Protein AF-A0A4Y1WZ14-F1 (afdb_monomer_lite)

Sequence (120 aa):
MCYSNHHHRFRDKAIQQFDALFYEKGNLRRCHYRIWYDLAHRIWGISYKSYLSALRKDVSDVPDMPPQASEALKALIGSLLHNAPEWKRKRYVHRRRLPEALAGQERPRNRTAALEPFRR

pLDDT: mean 71.18, std 18.13, range [35.0, 90.69]

Radius of gyration: 19.37 Å; chains: 1; bounding box: 42×67×47 Å

Organism: NCBI:txid2585118

Secondary structure (DSSP, 8-state):
----HHHHHHHHHHHHHHHHHH--TT-TTS-HHHHIIIIIHHHH---HHHHHHHHHS--TTSPPPPHHHHHHHHHHHHHHHHTS-HHHHTTS------TTSSS-----------------

Structure (mmCIF, N/CA/C/O backbone):
data_AF-A0A4Y1WZ14-F1
#
_entry.id   AF-A0A4Y1WZ14-F1
#
loop_
_atom_site.group_PDB
_atom_site.id
_atom_site.type_symbol
_atom_site.label_atom_id
_atom_site.label_alt_id
_atom_site.label_comp_id
_atom_site.label_asym_id
_atom_site.label_entity_id
_atom_site.label_seq_id
_atom_site.pdbx_PDB_ins_code
_atom_site.Cartn_x
_atom_site.Cartn_y
_atom_site.Cartn_z
_atom_site.occupancy
_atom_site.B_iso_or_equiv
_atom_site.auth_seq_id
_atom_site.auth_comp_id
_atom_site.auth_asym_id
_atom_site.auth_atom_id
_atom_site.pdbx_PDB_model_num
ATOM 1 N N . MET A 1 1 ? -0.057 3.989 -30.780 1.00 35.06 1 MET A N 1
ATOM 2 C CA . MET A 1 1 ? 1.185 4.368 -30.072 1.00 35.06 1 MET A CA 1
ATOM 3 C C . MET A 1 1 ? 1.313 3.528 -28.805 1.00 35.06 1 MET A C 1
ATOM 5 O O . MET A 1 1 ? 0.567 3.750 -27.860 1.00 35.06 1 MET A O 1
ATOM 9 N N . CYS A 1 2 ? 2.184 2.515 -28.804 1.00 39.00 2 CYS A N 1
ATOM 10 C CA . CYS A 1 2 ? 2.406 1.623 -27.661 1.00 39.00 2 CYS A CA 1
ATOM 11 C C . CYS A 1 2 ? 3.458 2.225 -26.725 1.00 39.00 2 CYS A C 1
ATOM 13 O O . CYS A 1 2 ? 4.644 1.940 -26.855 1.00 39.00 2 CYS A O 1
ATOM 15 N N . TYR A 1 3 ? 3.028 3.070 -25.790 1.00 45.28 3 TYR A N 1
ATOM 16 C CA . TYR A 1 3 ? 3.903 3.540 -24.719 1.00 45.28 3 TYR A CA 1
ATOM 17 C C . TYR A 1 3 ? 4.181 2.387 -23.743 1.00 45.28 3 TYR A C 1
ATOM 19 O O . TYR A 1 3 ? 3.323 1.982 -22.965 1.00 45.28 3 TYR A O 1
ATOM 27 N N . SER A 1 4 ? 5.382 1.824 -23.858 1.00 49.00 4 SER A N 1
ATOM 28 C CA . SER A 1 4 ? 6.180 1.153 -22.825 1.00 49.00 4 SER A CA 1
ATOM 29 C C . SER A 1 4 ? 5.409 0.521 -21.653 1.00 49.00 4 SER A C 1
ATOM 31 O O . SER A 1 4 ? 5.475 0.979 -20.512 1.00 49.00 4 SER A O 1
ATOM 33 N N . ASN A 1 5 ? 4.753 -0.614 -21.921 1.00 56.41 5 ASN A N 1
ATOM 34 C CA . ASN A 1 5 ? 4.074 -1.466 -20.927 1.00 56.41 5 ASN A CA 1
ATOM 35 C C . ASN A 1 5 ? 4.999 -1.946 -19.783 1.00 56.41 5 ASN A C 1
ATOM 37 O O . ASN A 1 5 ? 4.538 -2.337 -18.713 1.00 56.41 5 ASN A O 1
ATOM 41 N N . HIS A 1 6 ? 6.315 -1.911 -20.001 1.00 58.66 6 HIS A N 1
ATOM 42 C CA . HIS A 1 6 ? 7.311 -2.454 -19.083 1.00 58.66 6 HIS A CA 1
ATOM 43 C C . HIS A 1 6 ? 7.395 -1.664 -17.762 1.00 58.66 6 HIS A C 1
ATOM 45 O O . HIS A 1 6 ? 7.353 -2.249 -16.682 1.00 58.66 6 HIS A O 1
ATOM 51 N N . HIS A 1 7 ? 7.393 -0.326 -17.817 1.00 65.38 7 HIS A N 1
ATOM 52 C CA . HIS A 1 7 ? 7.424 0.514 -16.608 1.00 65.38 7 HIS A CA 1
ATOM 53 C C . HIS A 1 7 ? 6.123 0.440 -15.801 1.00 65.38 7 HIS A C 1
ATOM 55 O O . HIS A 1 7 ? 6.140 0.542 -14.573 1.00 65.38 7 HIS A O 1
ATOM 61 N N . HIS A 1 8 ? 4.993 0.215 -16.477 1.00 76.88 8 HIS A N 1
ATOM 62 C CA . HIS A 1 8 ? 3.708 0.012 -15.813 1.00 76.88 8 HIS A CA 1
ATOM 63 C C . HIS A 1 8 ? 3.697 -1.276 -14.982 1.00 76.88 8 HIS A C 1
ATOM 65 O O . HIS A 1 8 ? 3.209 -1.256 -13.856 1.00 76.88 8 HIS A O 1
ATOM 71 N N . ARG A 1 9 ? 4.319 -2.352 -15.477 1.00 82.00 9 ARG A N 1
ATOM 72 C CA . ARG A 1 9 ? 4.430 -3.630 -14.758 1.00 82.00 9 ARG A CA 1
ATOM 73 C C . ARG A 1 9 ? 5.301 -3.547 -13.504 1.00 82.00 9 ARG A C 1
ATOM 75 O O . ARG A 1 9 ? 4.893 -4.035 -12.455 1.00 82.00 9 ARG A O 1
ATOM 82 N N . PHE A 1 10 ? 6.445 -2.861 -13.568 1.00 84.06 10 PHE A N 1
ATOM 83 C CA . PHE A 1 10 ? 7.268 -2.602 -12.375 1.00 84.06 10 PHE A CA 1
ATOM 84 C C . PHE A 1 10 ? 6.523 -1.787 -11.320 1.00 84.06 10 PHE A C 1
ATOM 86 O O . PHE A 1 10 ? 6.621 -2.062 -10.125 1.00 84.06 10 PHE A O 1
ATOM 93 N N . ARG A 1 11 ? 5.733 -0.802 -11.757 1.00 85.94 11 ARG A N 1
ATOM 94 C CA . ARG A 1 11 ? 4.888 -0.017 -10.859 1.00 85.94 11 ARG A CA 1
ATOM 95 C C . ARG A 1 11 ? 3.794 -0.869 -10.216 1.00 85.94 11 ARG A C 1
ATOM 97 O O . ARG A 1 11 ? 3.567 -0.741 -9.017 1.00 85.94 11 ARG A O 1
ATOM 104 N N . ASP A 1 12 ? 3.145 -1.740 -10.984 1.00 87.94 12 ASP A N 1
ATOM 105 C CA . ASP A 1 12 ? 2.132 -2.662 -10.463 1.00 87.94 12 ASP A CA 1
ATOM 106 C C . ASP A 1 12 ? 2.744 -3.623 -9.419 1.00 87.94 12 ASP A C 1
ATOM 108 O O . ASP A 1 12 ? 2.195 -3.774 -8.327 1.00 87.94 12 ASP A O 1
ATOM 112 N N . LYS A 1 13 ? 3.936 -4.180 -9.690 1.00 88.88 13 LYS A N 1
ATOM 113 C CA . LYS A 1 13 ? 4.706 -5.007 -8.741 1.00 88.88 13 LYS A CA 1
ATOM 114 C C . LYS A 1 13 ? 5.066 -4.250 -7.463 1.00 88.88 13 LYS A C 1
ATOM 116 O O . LYS A 1 13 ? 4.867 -4.763 -6.363 1.00 88.88 13 LYS A O 1
ATOM 121 N N . ALA A 1 14 ? 5.536 -3.010 -7.596 1.00 88.31 14 ALA A N 1
ATOM 122 C CA . ALA A 1 14 ? 5.856 -2.144 -6.465 1.00 88.31 14 ALA A CA 1
ATOM 123 C C . ALA A 1 14 ? 4.637 -1.895 -5.563 1.00 88.31 14 ALA A C 1
ATOM 125 O O . ALA A 1 14 ? 4.749 -1.948 -4.339 1.00 88.31 14 ALA A O 1
ATOM 126 N N . ILE A 1 15 ? 3.466 -1.666 -6.165 1.00 88.50 15 ILE A N 1
ATOM 127 C CA . ILE A 1 15 ? 2.203 -1.475 -5.445 1.00 88.50 15 ILE A CA 1
ATOM 128 C C . ILE A 1 15 ? 1.792 -2.753 -4.700 1.00 88.50 15 ILE A C 1
ATOM 130 O O . ILE A 1 15 ? 1.360 -2.661 -3.552 1.00 88.50 15 ILE A O 1
ATOM 134 N N . GLN A 1 16 ? 1.950 -3.930 -5.315 1.00 87.75 16 GLN A N 1
ATOM 135 C CA . GLN A 1 16 ? 1.646 -5.215 -4.674 1.00 87.75 16 GLN A CA 1
ATOM 136 C C . GLN A 1 16 ? 2.543 -5.488 -3.469 1.00 87.75 16 GLN A C 1
ATOM 138 O O . GLN A 1 16 ? 2.048 -5.830 -2.396 1.00 87.75 16 GLN A O 1
ATOM 143 N N . GLN A 1 17 ? 3.853 -5.295 -3.621 1.00 86.38 17 GLN A N 1
ATOM 144 C CA . GLN A 1 17 ? 4.788 -5.473 -2.514 1.00 86.38 17 GLN A CA 1
ATOM 145 C C . GLN A 1 17 ? 4.522 -4.478 -1.387 1.00 86.38 17 GLN A C 1
ATOM 147 O O . GLN A 1 17 ? 4.528 -4.857 -0.221 1.00 86.38 17 GLN A O 1
ATOM 152 N N . PHE A 1 18 ? 4.228 -3.222 -1.724 1.00 86.62 18 PHE A N 1
ATOM 153 C CA . PHE A 1 18 ? 3.852 -2.212 -0.744 1.00 86.62 18 PHE A CA 1
ATOM 154 C C . PHE A 1 18 ? 2.574 -2.577 0.018 1.00 86.62 18 PHE A C 1
ATOM 156 O O . PHE A 1 18 ? 2.542 -2.460 1.241 1.00 86.62 18 PHE A O 1
ATOM 163 N N . ASP A 1 19 ? 1.527 -3.021 -0.681 1.00 85.50 19 ASP A N 1
ATOM 164 C CA . ASP A 1 19 ? 0.284 -3.444 -0.036 1.00 85.50 19 ASP A CA 1
ATOM 165 C C . ASP A 1 19 ? 0.539 -4.631 0.899 1.00 85.50 19 ASP A C 1
ATOM 167 O O . ASP A 1 19 ? 0.109 -4.598 2.049 1.00 85.50 19 ASP A O 1
ATOM 171 N N . ALA A 1 20 ? 1.359 -5.601 0.483 1.00 82.00 20 ALA A N 1
ATOM 172 C CA . ALA A 1 20 ? 1.740 -6.749 1.303 1.00 82.00 20 ALA A CA 1
ATOM 173 C C . ALA A 1 20 ? 2.496 -6.381 2.599 1.00 82.00 20 ALA A C 1
ATOM 175 O O . ALA A 1 20 ? 2.452 -7.146 3.563 1.00 82.00 20 ALA A O 1
ATOM 176 N N . LEU A 1 21 ? 3.154 -5.215 2.672 1.00 79.31 21 LEU A N 1
ATOM 177 C CA . LEU A 1 21 ? 3.808 -4.748 3.906 1.00 79.31 21 LEU A CA 1
ATOM 178 C C . LEU A 1 21 ? 2.807 -4.366 5.006 1.00 79.31 21 LEU A C 1
ATOM 180 O O . LEU A 1 21 ? 3.155 -4.402 6.190 1.00 79.31 21 LEU A O 1
ATOM 184 N N . PHE A 1 22 ? 1.594 -3.957 4.627 1.00 75.94 22 PHE A N 1
ATOM 185 C CA . PHE A 1 22 ? 0.609 -3.372 5.542 1.00 75.94 22 PHE A CA 1
ATOM 186 C C . PHE A 1 22 ? -0.704 -4.137 5.611 1.00 75.94 22 PHE A C 1
ATOM 188 O O . PHE A 1 22 ? -1.392 -4.065 6.632 1.00 75.94 22 PHE A O 1
ATOM 195 N N . TYR A 1 23 ? -1.072 -4.828 4.538 1.00 76.06 23 TYR A N 1
ATOM 196 C CA . TYR A 1 23 ? -2.291 -5.603 4.462 1.00 76.06 23 TYR A CA 1
ATOM 197 C C . TYR A 1 23 ? -2.208 -6.813 5.392 1.00 76.06 23 TYR A C 1
ATOM 199 O O . TYR A 1 23 ? -1.252 -7.587 5.377 1.00 76.06 23 TYR A O 1
ATOM 207 N N . GLU A 1 24 ? -3.240 -6.987 6.212 1.00 69.94 24 GLU A N 1
ATOM 208 C CA . GLU A 1 24 ? -3.346 -8.098 7.149 1.00 69.94 24 GLU A CA 1
ATOM 209 C C . GLU A 1 24 ? -4.693 -8.786 6.945 1.00 69.94 24 GLU A C 1
ATOM 211 O O . GLU A 1 24 ? -5.757 -8.236 7.246 1.00 69.94 24 GLU A O 1
ATOM 216 N N . LYS A 1 25 ? -4.646 -10.010 6.411 1.00 63.66 25 LYS A N 1
ATOM 217 C CA . LYS A 1 25 ? -5.839 -10.810 6.130 1.00 63.66 25 LYS A CA 1
ATOM 218 C C . LYS A 1 25 ? -6.606 -11.065 7.432 1.00 63.66 25 LYS A C 1
ATOM 220 O O . LYS A 1 25 ? -6.070 -11.661 8.360 1.00 63.66 25 LYS A O 1
ATOM 225 N N . GLY A 1 26 ? -7.862 -10.621 7.483 1.00 60.16 26 GLY A N 1
ATOM 226 C CA . GLY A 1 26 ? -8.728 -10.743 8.663 1.00 60.16 26 GLY A CA 1
ATOM 227 C C . GLY A 1 26 ? -8.713 -9.531 9.601 1.00 60.16 26 GLY A C 1
ATOM 228 O O . GLY A 1 26 ? -9.538 -9.463 10.508 1.00 60.16 26 GLY A O 1
ATOM 229 N N . ASN A 1 27 ? -7.854 -8.531 9.367 1.00 63.62 27 ASN A N 1
ATOM 230 C CA . ASN A 1 27 ? -7.857 -7.296 10.144 1.00 63.62 27 ASN A CA 1
ATOM 231 C C . ASN A 1 27 ? -8.630 -6.187 9.415 1.00 63.62 27 ASN A C 1
ATOM 233 O O . ASN A 1 27 ? -8.106 -5.502 8.536 1.00 63.62 27 ASN A O 1
ATOM 237 N N . LEU A 1 28 ? -9.871 -5.937 9.845 1.00 58.75 28 LEU A N 1
ATOM 238 C CA . LEU A 1 28 ? -10.714 -4.851 9.321 1.00 58.75 28 LEU A CA 1
ATOM 239 C C . LEU A 1 28 ? -10.071 -3.461 9.469 1.00 58.75 28 LEU A C 1
ATOM 241 O O . LEU A 1 28 ? -10.443 -2.519 8.769 1.00 58.75 28 LEU A O 1
ATOM 245 N N . ARG A 1 29 ? -9.086 -3.303 10.367 1.00 58.03 29 ARG A N 1
ATOM 246 C CA . ARG A 1 29 ? -8.354 -2.044 10.534 1.00 58.03 29 ARG A CA 1
ATOM 247 C C . ARG A 1 29 ? -7.252 -1.843 9.479 1.00 58.03 29 ARG A C 1
ATOM 249 O O . ARG A 1 29 ? -6.723 -0.731 9.405 1.00 58.03 29 ARG A O 1
ATOM 256 N N . ARG A 1 30 ? -6.917 -2.851 8.671 1.00 65.44 30 ARG A N 1
ATOM 257 C CA . ARG A 1 30 ? -5.847 -2.824 7.658 1.00 65.44 30 ARG A CA 1
ATOM 258 C C . ARG A 1 30 ? -6.358 -3.344 6.309 1.00 65.44 30 ARG A C 1
ATOM 260 O O . ARG A 1 30 ? -5.917 -4.371 5.809 1.00 65.44 30 ARG A O 1
ATOM 267 N N . CYS A 1 31 ? -7.320 -2.622 5.734 1.00 75.31 31 CYS A N 1
ATOM 268 C CA . CYS A 1 31 ? -7.886 -2.909 4.416 1.00 75.31 31 CYS A CA 1
ATOM 269 C C . CYS A 1 31 ? -7.222 -2.079 3.301 1.00 75.31 31 CYS A C 1
ATOM 271 O O . CYS A 1 31 ? -6.748 -0.965 3.548 1.00 75.31 31 CYS A O 1
ATOM 273 N N . HIS A 1 32 ? -7.267 -2.588 2.064 1.00 83.88 32 HIS A N 1
ATOM 274 C CA . HIS A 1 32 ? -6.706 -1.939 0.868 1.00 83.88 32 HIS A CA 1
ATOM 275 C C . HIS A 1 32 ? -7.149 -0.482 0.701 1.00 83.88 32 HIS A C 1
ATOM 277 O O . HIS A 1 32 ? -6.343 0.377 0.358 1.00 83.88 32 HIS A O 1
ATOM 283 N N . TYR A 1 33 ? -8.418 -0.173 0.994 1.00 85.25 33 TYR A N 1
ATOM 284 C CA . TYR A 1 33 ? -8.933 1.194 0.898 1.00 85.25 33 TYR A CA 1
ATOM 285 C C . TYR A 1 33 ? -8.178 2.166 1.804 1.00 85.25 33 TYR A C 1
ATOM 287 O O . TYR A 1 33 ? -7.837 3.268 1.386 1.00 85.25 33 TYR A O 1
ATOM 295 N N . ARG A 1 34 ? -7.887 1.768 3.045 1.00 83.94 34 ARG A N 1
ATOM 296 C CA . ARG A 1 34 ? -7.227 2.659 4.000 1.00 83.94 34 ARG A CA 1
ATOM 297 C C . ARG A 1 34 ? -5.745 2.827 3.690 1.00 83.94 34 ARG A C 1
ATOM 299 O O . ARG A 1 34 ? -5.245 3.943 3.756 1.00 83.94 34 ARG A O 1
ATOM 306 N N . ILE A 1 35 ? -5.081 1.745 3.289 1.00 86.12 35 ILE A N 1
ATOM 307 C CA . ILE A 1 35 ? -3.699 1.783 2.793 1.00 86.12 35 ILE A CA 1
ATOM 308 C C . ILE A 1 35 ? -3.607 2.728 1.583 1.00 86.12 35 ILE A C 1
ATOM 310 O O . ILE A 1 35 ? -2.713 3.574 1.506 1.00 86.12 35 ILE A O 1
ATOM 314 N N . TRP A 1 36 ? -4.582 2.652 0.674 1.00 90.00 36 TRP A N 1
ATOM 315 C CA . TRP A 1 36 ? -4.679 3.562 -0.459 1.00 90.00 36 TRP A CA 1
ATOM 316 C C . TRP A 1 36 ? -4.900 5.019 -0.037 1.00 90.00 36 TRP A C 1
ATOM 318 O O . TRP A 1 36 ? -4.132 5.886 -0.454 1.00 90.00 36 TRP A O 1
ATOM 328 N N . TYR A 1 37 ? -5.902 5.276 0.809 1.00 87.69 37 TYR A N 1
ATOM 329 C CA . TYR A 1 37 ? -6.303 6.617 1.245 1.00 87.69 37 TYR A CA 1
ATOM 330 C C . TYR A 1 37 ? -5.254 7.315 2.120 1.00 87.69 37 TYR A C 1
ATOM 332 O O . TYR A 1 37 ? -5.159 8.536 2.124 1.00 87.69 37 TYR A O 1
ATOM 340 N N . ASP A 1 38 ? -4.453 6.570 2.874 1.00 84.00 38 ASP A N 1
ATOM 341 C CA . ASP A 1 38 ? -3.447 7.182 3.739 1.00 84.00 38 ASP A CA 1
ATOM 342 C C . ASP A 1 38 ? -2.097 7.362 3.044 1.00 84.00 38 ASP A C 1
ATOM 344 O O . ASP A 1 38 ? -1.380 8.317 3.350 1.00 84.00 38 ASP A O 1
ATOM 348 N N . LEU A 1 39 ? -1.737 6.444 2.142 1.00 86.44 39 LEU A N 1
ATOM 349 C CA . LEU A 1 39 ? -0.374 6.325 1.631 1.00 86.44 39 LEU A CA 1
ATOM 350 C C . LEU A 1 39 ? -0.329 6.209 0.105 1.00 86.44 39 LEU A C 1
ATOM 352 O O . LEU A 1 39 ? 0.315 7.029 -0.550 1.00 86.44 39 LEU A O 1
ATOM 356 N N . ALA A 1 40 ? -1.013 5.221 -0.484 1.00 87.00 40 ALA A N 1
ATOM 357 C CA . ALA A 1 40 ? -0.782 4.884 -1.891 1.00 87.00 40 ALA A CA 1
ATOM 358 C C . ALA A 1 40 ? -1.207 6.003 -2.859 1.00 87.00 40 ALA A C 1
ATOM 360 O O . ALA A 1 40 ? -0.534 6.230 -3.866 1.00 87.00 40 ALA A O 1
ATOM 361 N N . HIS A 1 41 ? -2.277 6.746 -2.552 1.00 88.69 41 HIS A N 1
ATOM 362 C CA . HIS A 1 41 ? -2.683 7.884 -3.379 1.00 88.69 41 HIS A CA 1
ATOM 363 C C . HIS A 1 41 ? -1.669 9.040 -3.322 1.00 88.69 41 HIS A C 1
ATOM 365 O O . HIS A 1 41 ? -1.553 9.780 -4.292 1.00 88.69 41 HIS A O 1
ATOM 371 N N . ARG A 1 42 ? -0.932 9.206 -2.211 1.00 86.00 42 ARG A N 1
ATOM 372 C CA . ARG A 1 42 ? 0.080 10.268 -2.052 1.00 86.00 42 ARG A CA 1
ATOM 373 C C . ARG A 1 42 ? 1.387 9.909 -2.739 1.00 86.00 42 ARG A C 1
ATOM 375 O O . ARG A 1 42 ? 2.018 10.775 -3.324 1.00 86.00 42 ARG A O 1
ATOM 382 N N . ILE A 1 43 ? 1.772 8.637 -2.668 1.00 86.56 43 ILE A N 1
ATOM 383 C CA . ILE A 1 43 ? 3.026 8.139 -3.245 1.00 86.56 43 ILE A CA 1
ATOM 384 C C . ILE A 1 43 ? 2.893 7.985 -4.762 1.00 86.56 43 ILE A C 1
ATOM 386 O O . ILE A 1 43 ? 3.748 8.446 -5.511 1.00 86.56 43 ILE A O 1
ATOM 390 N N . TRP A 1 44 ? 1.815 7.347 -5.229 1.00 86.50 44 TRP A N 1
ATOM 391 C CA . TRP A 1 44 ? 1.648 7.027 -6.648 1.00 86.50 44 TRP A CA 1
ATOM 392 C C . TRP A 1 44 ? 0.629 7.903 -7.373 1.00 86.50 44 TRP A C 1
ATOM 394 O O . TRP A 1 44 ? 0.526 7.765 -8.586 1.00 86.50 44 TRP A O 1
ATOM 404 N N . GLY A 1 45 ? -0.144 8.764 -6.707 1.00 88.62 45 GLY A N 1
ATOM 405 C CA . GLY A 1 45 ? -1.112 9.631 -7.399 1.00 88.62 45 GLY A CA 1
ATOM 406 C C . GLY A 1 45 ? -2.197 8.865 -8.171 1.00 88.62 45 GLY A C 1
ATOM 407 O O . GLY A 1 45 ? -2.685 9.346 -9.188 1.00 88.62 45 GLY A O 1
ATOM 408 N N . ILE A 1 46 ? -2.533 7.642 -7.746 1.00 88.38 46 ILE A N 1
ATOM 409 C CA . ILE A 1 46 ? -3.478 6.761 -8.451 1.00 88.38 46 ILE A CA 1
ATOM 410 C C . ILE A 1 46 ? -4.849 6.726 -7.784 1.00 88.38 46 ILE A C 1
ATOM 412 O O . ILE A 1 46 ? -4.974 6.786 -6.559 1.00 88.38 46 ILE A O 1
ATOM 416 N N . SER A 1 47 ? -5.885 6.547 -8.604 1.00 90.69 47 SER A N 1
ATOM 417 C CA . SER A 1 47 ? -7.244 6.298 -8.123 1.00 90.69 47 SER A CA 1
ATOM 418 C C . SER A 1 47 ? -7.347 4.953 -7.394 1.00 90.69 47 SER A C 1
ATOM 420 O O . SER A 1 47 ? -6.572 4.029 -7.655 1.00 90.69 47 SER A O 1
ATOM 422 N N . TYR A 1 48 ? -8.358 4.804 -6.536 1.00 88.62 48 TYR A N 1
ATOM 423 C CA . TYR A 1 48 ? -8.611 3.536 -5.849 1.00 88.62 48 TYR A CA 1
ATOM 424 C C . TYR A 1 48 ? -8.899 2.386 -6.828 1.00 88.62 48 TYR A C 1
ATOM 426 O O . TYR A 1 48 ? -8.433 1.264 -6.640 1.00 88.62 48 TYR A O 1
ATOM 434 N N . LYS A 1 49 ? -9.604 2.668 -7.932 1.00 88.62 49 LYS A N 1
ATOM 435 C CA . LYS A 1 49 ? -9.878 1.682 -8.989 1.00 88.62 49 LYS A CA 1
ATOM 436 C C . LYS A 1 49 ? -8.583 1.185 -9.634 1.00 88.62 49 LYS A C 1
ATOM 438 O O . LYS A 1 49 ? -8.405 -0.018 -9.814 1.00 88.62 49 LYS A O 1
ATOM 443 N N . SER A 1 50 ? -7.670 2.103 -9.949 1.00 88.56 50 SER A N 1
ATOM 444 C CA . SER A 1 50 ?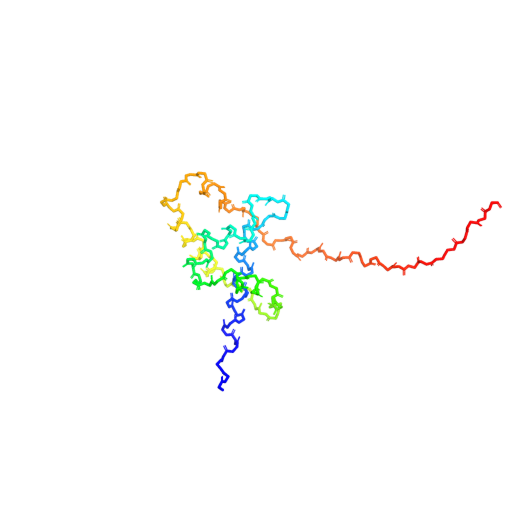 -6.354 1.774 -10.507 1.00 88.56 50 SER A CA 1
ATOM 445 C C . SER A 1 50 ? -5.501 0.987 -9.511 1.00 88.56 50 SER A C 1
ATOM 447 O O . SER A 1 50 ? -4.834 0.039 -9.908 1.00 88.56 50 SER A O 1
ATOM 449 N N . TYR A 1 51 ? -5.576 1.329 -8.224 1.00 88.69 51 TYR A N 1
ATOM 450 C CA . TYR A 1 51 ? -4.894 0.608 -7.151 1.00 88.69 51 TYR A CA 1
ATOM 451 C C . T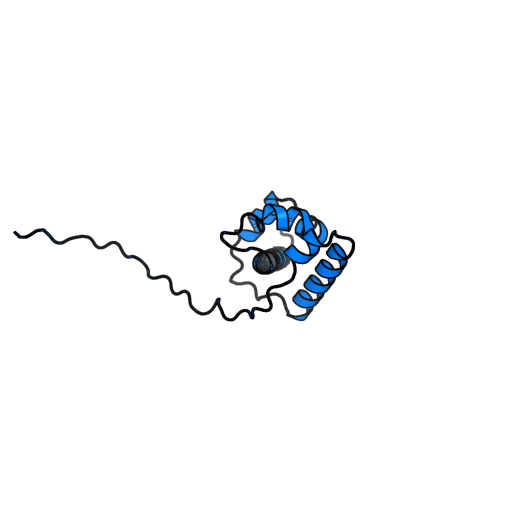YR A 1 51 ? -5.352 -0.852 -7.060 1.00 88.69 51 TYR A C 1
ATOM 453 O O . TYR A 1 51 ? -4.533 -1.761 -7.159 1.00 88.69 51 TYR A O 1
ATOM 461 N N . LEU A 1 52 ? -6.663 -1.099 -6.984 1.00 89.75 52 LEU A N 1
ATOM 462 C CA . LEU A 1 52 ? -7.202 -2.464 -6.981 1.00 89.75 52 LEU A CA 1
ATOM 463 C C . LEU A 1 52 ? -6.880 -3.226 -8.269 1.00 89.75 52 LEU A C 1
ATOM 465 O O . LEU A 1 52 ? -6.641 -4.432 -8.230 1.00 89.75 52 LEU A O 1
ATOM 469 N N . SER A 1 53 ? -6.868 -2.537 -9.413 1.00 88.81 53 SER A N 1
ATOM 470 C CA . SER A 1 53 ? -6.452 -3.148 -10.673 1.00 88.81 53 SER A CA 1
ATOM 471 C C . SER A 1 53 ? -4.990 -3.592 -10.629 1.00 88.81 53 SER A C 1
ATOM 473 O O . SER A 1 53 ? -4.698 -4.670 -11.133 1.00 88.81 53 SER A O 1
ATOM 475 N N . ALA A 1 54 ? -4.093 -2.803 -10.031 1.00 87.50 54 ALA A N 1
ATOM 476 C CA . ALA A 1 54 ? -2.681 -3.150 -9.880 1.00 87.50 54 ALA A CA 1
ATOM 477 C C . ALA A 1 54 ? -2.492 -4.384 -8.985 1.00 87.50 54 ALA A C 1
ATOM 479 O O . ALA A 1 54 ? -1.711 -5.269 -9.320 1.00 87.50 54 ALA A O 1
ATOM 480 N N . LEU A 1 55 ? -3.272 -4.498 -7.903 1.00 88.06 55 LEU A N 1
ATOM 481 C CA . LEU A 1 55 ? -3.237 -5.655 -6.996 1.00 88.06 55 LEU A CA 1
ATOM 482 C C . LEU A 1 55 ? -3.703 -6.971 -7.638 1.00 88.06 55 LEU A C 1
ATOM 484 O O . LEU A 1 55 ? -3.348 -8.044 -7.164 1.00 88.06 55 LEU A O 1
ATOM 488 N N . ARG A 1 56 ? -4.516 -6.901 -8.697 1.00 86.38 56 ARG A N 1
ATOM 489 C CA . ARG A 1 56 ? -5.072 -8.077 -9.390 1.00 86.38 56 ARG A CA 1
ATOM 490 C C . ARG A 1 56 ? -4.256 -8.535 -10.593 1.00 86.38 56 ARG A C 1
ATOM 492 O O . ARG A 1 56 ? -4.540 -9.601 -11.132 1.00 86.38 56 ARG A O 1
ATOM 499 N N . LYS A 1 57 ? -3.317 -7.717 -11.065 1.00 86.62 57 LYS A N 1
ATOM 500 C CA . LYS A 1 57 ? -2.501 -8.051 -12.232 1.00 86.62 57 LYS A CA 1
ATOM 501 C C . LYS A 1 57 ? -1.493 -9.134 -11.882 1.00 86.62 57 LYS A C 1
ATOM 503 O O . LYS A 1 57 ? -0.888 -9.101 -10.814 1.00 86.62 57 LYS A O 1
ATOM 508 N N . ASP A 1 58 ? -1.280 -10.045 -12.819 1.00 85.25 58 ASP A N 1
ATOM 509 C CA . ASP A 1 58 ? -0.161 -10.968 -12.732 1.00 85.25 58 ASP A CA 1
ATOM 510 C C . ASP A 1 58 ? 1.134 -10.229 -13.094 1.00 85.25 58 ASP A C 1
ATOM 512 O O . ASP A 1 58 ? 1.252 -9.637 -14.169 1.00 85.25 58 ASP A O 1
ATOM 516 N N . VAL A 1 59 ? 2.056 -10.214 -12.138 1.00 83.06 59 VAL A N 1
ATOM 517 C CA . VAL A 1 59 ? 3.404 -9.630 -12.218 1.00 83.06 59 VAL A CA 1
ATOM 518 C C . VAL A 1 59 ? 4.419 -10.595 -11.597 1.00 83.06 59 VAL A C 1
ATOM 520 O O . VAL A 1 59 ? 5.430 -10.193 -11.016 1.00 83.06 59 VAL A O 1
ATOM 523 N N . SER A 1 60 ? 4.115 -11.893 -11.646 1.00 80.50 60 SER A N 1
ATOM 524 C CA . SER A 1 60 ? 5.009 -12.956 -11.181 1.00 80.50 60 SER A CA 1
ATOM 525 C C . SER A 1 60 ? 6.308 -13.023 -11.991 1.00 80.50 60 SER A C 1
ATOM 527 O O . SER A 1 60 ? 7.345 -13.376 -11.438 1.00 80.50 60 SER A O 1
ATOM 529 N N . ASP A 1 61 ? 6.264 -12.603 -13.258 1.00 84.44 61 ASP A N 1
ATOM 530 C CA . ASP A 1 61 ? 7.396 -12.492 -14.183 1.00 84.44 61 ASP A CA 1
ATOM 531 C C . ASP A 1 61 ? 8.315 -11.293 -13.896 1.00 84.44 61 ASP A C 1
ATOM 533 O O . ASP A 1 61 ? 9.453 -11.248 -14.363 1.00 84.44 61 ASP A O 1
ATOM 537 N N . VAL A 1 62 ? 7.835 -10.314 -13.128 1.00 84.12 62 VAL A N 1
ATOM 538 C CA . VAL A 1 62 ? 8.585 -9.104 -12.783 1.00 84.12 62 VAL A CA 1
ATOM 539 C C . VAL A 1 62 ? 9.407 -9.359 -11.519 1.00 84.12 62 VAL A C 1
ATOM 541 O O . VAL A 1 62 ? 8.830 -9.781 -10.505 1.00 84.12 62 VAL A O 1
ATOM 544 N N . PRO A 1 63 ? 10.721 -9.062 -11.529 1.00 83.31 63 PRO A N 1
ATOM 545 C CA . PRO A 1 63 ? 11.543 -9.205 -10.342 1.00 83.31 63 PRO A CA 1
ATOM 546 C C . PRO A 1 63 ? 11.050 -8.280 -9.229 1.00 83.31 63 PRO A C 1
ATOM 548 O O . PRO A 1 63 ? 10.449 -7.226 -9.458 1.00 83.31 63 PRO A O 1
ATOM 551 N N . ASP A 1 64 ? 11.301 -8.708 -8.002 1.00 82.88 64 ASP A N 1
ATOM 552 C CA . ASP A 1 64 ? 10.951 -7.959 -6.807 1.00 82.88 64 ASP A CA 1
ATOM 553 C C . ASP A 1 64 ? 11.678 -6.604 -6.743 1.00 82.88 64 ASP A C 1
ATOM 555 O O . ASP A 1 64 ? 12.759 -6.426 -7.311 1.00 82.88 64 ASP A O 1
ATOM 559 N N . MET A 1 65 ? 11.080 -5.625 -6.051 1.00 82.25 65 MET A N 1
ATOM 560 C CA . MET A 1 65 ? 11.692 -4.307 -5.881 1.00 82.25 65 MET A CA 1
ATOM 561 C C . MET A 1 65 ? 13.057 -4.440 -5.189 1.00 82.25 65 MET A C 1
ATOM 563 O O . MET A 1 65 ? 13.159 -5.133 -4.172 1.00 82.25 65 MET A O 1
ATOM 567 N N . PRO A 1 66 ? 14.102 -3.744 -5.678 1.00 84.69 66 PRO A N 1
ATOM 568 C CA . PRO A 1 66 ? 15.409 -3.800 -5.046 1.00 84.69 66 PRO A CA 1
ATOM 569 C C . PRO A 1 66 ? 15.341 -3.274 -3.601 1.00 84.69 66 PRO A C 1
ATOM 571 O O . PRO A 1 66 ? 14.595 -2.325 -3.326 1.00 84.69 66 PRO A O 1
ATOM 574 N N . PRO A 1 67 ? 16.153 -3.818 -2.673 1.00 81.81 67 PRO A N 1
ATOM 575 C CA . PRO A 1 67 ? 16.114 -3.445 -1.257 1.00 81.81 67 PRO A CA 1
ATOM 576 C C . PRO A 1 67 ? 16.270 -1.941 -1.025 1.00 81.81 67 PRO A C 1
ATOM 578 O O . PRO A 1 67 ? 15.580 -1.371 -0.187 1.00 81.81 67 PRO A O 1
ATOM 581 N N . GLN A 1 68 ? 17.114 -1.284 -1.823 1.00 86.31 68 GLN A N 1
ATOM 582 C CA . GLN A 1 68 ? 17.338 0.163 -1.779 1.00 86.31 68 GLN A CA 1
ATOM 583 C C . GLN A 1 68 ? 16.042 0.955 -2.004 1.00 86.31 68 GLN A C 1
ATOM 585 O O . GLN A 1 68 ? 15.758 1.901 -1.273 1.00 86.31 68 GLN A O 1
ATOM 590 N N . ALA A 1 69 ? 15.225 0.543 -2.977 1.00 83.56 69 ALA A N 1
ATOM 591 C CA . ALA A 1 69 ? 13.947 1.189 -3.258 1.00 83.56 69 ALA A CA 1
ATOM 592 C C . ALA A 1 69 ? 12.896 0.859 -2.186 1.00 83.56 69 ALA A C 1
ATOM 594 O O . ALA A 1 69 ? 12.120 1.736 -1.810 1.00 83.56 69 ALA A O 1
ATOM 595 N N . SER A 1 70 ? 12.915 -0.358 -1.631 1.00 81.25 70 SER A N 1
ATOM 596 C CA . SER A 1 70 ? 12.073 -0.715 -0.482 1.00 81.25 70 SER A CA 1
ATOM 597 C C . SER A 1 70 ? 12.398 0.151 0.742 1.00 81.25 70 SER A C 1
ATOM 599 O O . SER A 1 70 ? 11.491 0.706 1.355 1.00 81.25 70 SER A O 1
ATOM 601 N N . GLU A 1 71 ? 13.673 0.319 1.095 1.00 83.62 71 GLU A N 1
ATOM 602 C CA . GLU A 1 71 ? 14.076 1.163 2.228 1.00 83.62 71 GLU A CA 1
ATOM 603 C C . GLU A 1 71 ? 13.750 2.641 1.992 1.00 83.62 71 GLU A C 1
ATOM 605 O O . GLU A 1 71 ? 13.206 3.295 2.883 1.00 83.62 71 GLU A O 1
ATOM 610 N N . ALA A 1 72 ? 13.975 3.157 0.780 1.00 86.19 72 ALA A N 1
ATOM 611 C CA . ALA A 1 72 ? 13.567 4.513 0.417 1.00 86.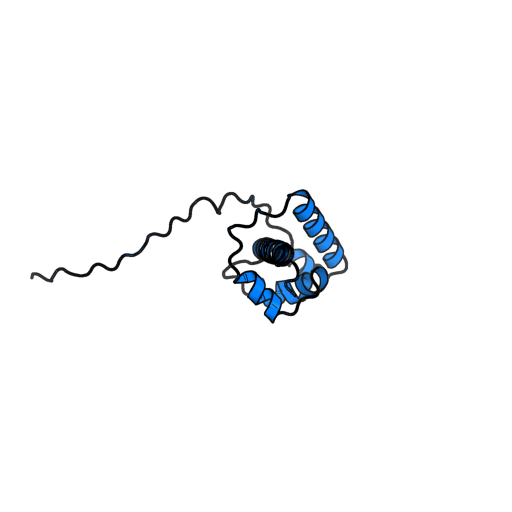19 72 ALA A CA 1
ATOM 612 C C . ALA A 1 72 ? 12.046 4.709 0.555 1.00 86.19 72 ALA A C 1
ATOM 614 O O . ALA A 1 72 ? 11.591 5.734 1.065 1.00 86.19 72 ALA A O 1
ATOM 615 N N . LEU A 1 73 ? 11.250 3.707 0.168 1.00 83.88 73 LEU A N 1
ATOM 616 C CA . LEU A 1 73 ? 9.799 3.729 0.332 1.00 83.88 73 LEU A CA 1
ATOM 617 C C . LEU A 1 73 ? 9.404 3.743 1.814 1.00 83.88 73 LEU A C 1
ATOM 619 O O . LEU A 1 73 ? 8.551 4.539 2.202 1.00 83.88 73 LEU A O 1
ATOM 623 N N . LYS A 1 74 ? 10.043 2.924 2.659 1.00 82.88 74 LYS A N 1
ATOM 624 C CA . LYS A 1 74 ? 9.818 2.924 4.118 1.00 82.88 74 LYS A CA 1
ATOM 625 C C . LYS A 1 74 ? 10.175 4.267 4.750 1.00 82.88 74 LYS A C 1
ATOM 627 O O . LYS A 1 74 ? 9.405 4.772 5.566 1.00 82.88 74 LYS A O 1
ATOM 632 N N . ALA A 1 75 ? 11.294 4.868 4.347 1.00 85.00 75 ALA A N 1
ATOM 633 C CA . ALA A 1 75 ? 11.690 6.199 4.794 1.00 85.00 75 ALA A CA 1
ATOM 634 C C . ALA A 1 75 ? 10.645 7.251 4.391 1.00 85.00 75 ALA A C 1
ATOM 636 O O . ALA A 1 75 ? 10.194 8.021 5.237 1.00 85.00 75 ALA A O 1
ATOM 637 N N . LEU A 1 76 ? 10.174 7.212 3.139 1.00 85.81 76 LEU A N 1
ATOM 638 C CA . LEU A 1 76 ? 9.115 8.093 2.642 1.00 85.81 76 LEU A CA 1
ATOM 639 C C . LEU A 1 76 ? 7.810 7.926 3.430 1.00 85.81 76 LEU A C 1
ATOM 641 O O . LEU A 1 76 ? 7.197 8.917 3.823 1.00 85.81 76 LEU A O 1
ATOM 645 N N . ILE A 1 77 ? 7.387 6.689 3.700 1.00 83.38 77 ILE A N 1
ATOM 646 C CA . ILE A 1 77 ? 6.219 6.404 4.547 1.00 83.38 77 ILE A CA 1
ATOM 647 C C . ILE A 1 77 ? 6.427 6.986 5.951 1.00 83.38 77 ILE A C 1
ATOM 649 O O . ILE A 1 77 ? 5.517 7.610 6.496 1.00 83.38 77 ILE A O 1
ATOM 653 N N . GLY A 1 78 ? 7.621 6.817 6.523 1.00 82.06 78 GLY A N 1
ATOM 654 C CA . GLY A 1 78 ? 8.004 7.401 7.806 1.00 82.06 78 GLY A CA 1
ATOM 655 C C . GLY A 1 78 ? 7.842 8.920 7.820 1.00 82.06 78 GLY A C 1
ATOM 656 O O . GLY A 1 78 ? 7.212 9.455 8.732 1.00 82.06 78 GLY A O 1
ATOM 657 N N . SER A 1 79 ? 8.315 9.607 6.778 1.00 85.12 79 SER A N 1
ATOM 658 C CA . SER A 1 79 ? 8.141 11.053 6.603 1.00 85.12 79 SER A CA 1
ATOM 659 C C . SER A 1 79 ? 6.671 11.451 6.428 1.00 85.12 79 SER A C 1
ATOM 661 O O . SER A 1 79 ? 6.210 12.387 7.079 1.00 85.12 79 SER A O 1
ATOM 663 N N . LEU A 1 80 ? 5.894 10.719 5.620 1.00 83.38 80 LEU A N 1
ATOM 664 C CA . LEU A 1 80 ? 4.457 10.972 5.420 1.00 83.38 80 LEU A CA 1
ATOM 665 C C . LEU A 1 80 ? 3.647 10.813 6.712 1.00 83.38 80 LEU A C 1
ATOM 667 O O . LEU A 1 80 ? 2.636 11.491 6.909 1.00 83.38 80 LEU A O 1
ATOM 671 N N . LEU A 1 81 ? 4.083 9.910 7.586 1.00 79.69 81 LEU A N 1
ATOM 672 C CA . LEU A 1 81 ? 3.459 9.645 8.874 1.00 79.69 81 LEU A CA 1
ATOM 673 C C . LEU A 1 81 ? 4.074 10.457 10.022 1.00 79.69 81 LEU A C 1
ATOM 675 O O . LEU A 1 81 ? 3.545 10.389 11.128 1.00 79.69 81 LEU A O 1
ATOM 679 N N . HIS A 1 82 ? 5.132 11.241 9.794 1.00 79.25 82 HIS A N 1
ATOM 680 C CA . HIS A 1 82 ? 5.835 11.989 10.844 1.00 79.25 82 HIS A CA 1
ATOM 681 C C . HIS A 1 82 ? 4.904 12.966 11.574 1.00 79.25 82 HIS A C 1
ATOM 683 O O . HIS A 1 82 ? 4.813 12.946 12.799 1.00 79.25 82 HIS A O 1
ATOM 689 N N . ASN A 1 83 ? 4.117 13.723 10.806 1.00 75.00 83 ASN A N 1
ATOM 690 C CA . ASN A 1 83 ? 3.111 14.655 11.323 1.00 75.00 83 ASN A CA 1
ATOM 691 C C . ASN A 1 83 ? 1.752 13.986 11.596 1.00 75.00 83 ASN A C 1
ATOM 693 O O . ASN A 1 83 ? 0.780 14.655 11.942 1.00 75.00 83 ASN A O 1
ATOM 697 N N . ALA A 1 84 ? 1.640 12.667 11.404 1.00 78.31 84 ALA A N 1
ATOM 698 C CA . ALA A 1 84 ? 0.398 11.957 11.652 1.00 78.31 84 ALA A CA 1
ATOM 699 C C . ALA A 1 84 ? 0.209 11.677 13.154 1.00 78.31 84 ALA A C 1
ATOM 701 O O . ALA A 1 84 ? 1.174 11.383 13.875 1.00 78.31 84 ALA A O 1
ATOM 702 N N . PRO A 1 85 ? -1.047 11.680 13.638 1.00 77.31 85 PRO A N 1
ATOM 703 C CA . PRO A 1 85 ? -1.334 11.352 15.025 1.00 77.31 85 PRO A CA 1
ATOM 704 C C . PRO A 1 85 ? -0.821 9.949 15.373 1.00 77.31 85 PRO A C 1
ATOM 706 O O . PRO A 1 85 ? -0.787 9.042 14.537 1.00 77.31 85 PRO A O 1
ATOM 709 N N . GLU A 1 86 ? -0.408 9.760 16.625 1.00 72.62 86 GLU A N 1
ATOM 710 C CA . GLU A 1 86 ? 0.291 8.553 17.084 1.00 72.62 86 GLU A CA 1
ATOM 711 C C . GLU A 1 86 ? -0.503 7.263 16.814 1.00 72.62 86 GLU A C 1
ATOM 713 O O . GLU A 1 86 ? 0.065 6.248 16.405 1.00 72.62 86 GLU A O 1
ATOM 718 N N . TRP A 1 87 ? -1.835 7.315 16.936 1.00 74.75 87 TRP A N 1
ATOM 719 C CA . TRP A 1 87 ? -2.717 6.192 16.610 1.00 74.75 87 TRP A CA 1
ATOM 720 C C . TRP A 1 87 ? -2.617 5.758 15.141 1.00 74.75 87 TRP A C 1
ATOM 722 O O . TRP A 1 87 ? -2.858 4.590 14.834 1.00 74.75 87 TRP A O 1
ATOM 732 N N . LYS A 1 88 ? -2.273 6.675 14.227 1.00 73.19 88 LYS A N 1
ATOM 733 C CA . LYS A 1 88 ? -2.069 6.406 12.799 1.00 73.19 88 LYS A CA 1
ATOM 734 C C . LYS A 1 88 ? -0.669 5.853 12.560 1.00 73.19 88 LYS A C 1
ATOM 736 O O . LYS A 1 88 ? -0.540 4.842 11.879 1.00 73.19 88 LYS A O 1
ATOM 741 N N . ARG A 1 89 ? 0.352 6.428 13.206 1.00 73.50 89 ARG A N 1
ATOM 742 C CA . ARG A 1 89 ? 1.733 5.911 13.174 1.00 73.50 89 ARG A CA 1
ATOM 743 C C . ARG A 1 89 ? 1.798 4.454 13.634 1.00 73.50 89 ARG A C 1
ATOM 745 O O . ARG A 1 89 ? 2.265 3.606 12.882 1.00 73.50 89 ARG A O 1
ATOM 752 N N . LYS A 1 90 ? 1.210 4.133 14.795 1.00 72.62 90 LYS A N 1
ATOM 753 C CA . LYS A 1 90 ? 1.162 2.773 15.374 1.00 72.62 90 LYS A CA 1
ATOM 754 C C . LYS A 1 90 ? 0.509 1.724 14.463 1.00 72.62 90 LYS A C 1
ATOM 756 O O . LYS A 1 90 ? 0.828 0.544 14.570 1.00 72.62 90 LYS A O 1
ATOM 761 N N . ARG A 1 91 ? -0.380 2.122 13.542 1.00 72.25 91 ARG A N 1
ATOM 762 C CA . ARG A 1 91 ? -1.036 1.195 12.596 1.00 72.25 91 ARG A CA 1
ATOM 763 C C . ARG A 1 91 ? -0.117 0.723 11.476 1.00 72.25 91 ARG A C 1
ATOM 765 O O . ARG A 1 91 ? -0.318 -0.394 10.997 1.00 72.25 91 ARG A O 1
ATOM 772 N N . TYR A 1 92 ? 0.867 1.536 11.102 1.00 69.06 92 TYR A N 1
ATOM 773 C CA . TYR A 1 92 ? 1.793 1.284 9.997 1.00 69.06 92 TYR A CA 1
ATOM 774 C C . TYR A 1 92 ? 3.226 0.992 10.478 1.00 69.06 92 TYR A C 1
ATOM 776 O O . TYR A 1 92 ? 4.133 0.897 9.659 1.00 69.06 92 TYR A O 1
ATOM 784 N N . VAL A 1 93 ? 3.449 0.812 11.790 1.00 60.97 93 VAL A N 1
ATOM 785 C CA . VAL A 1 93 ? 4.732 0.308 12.309 1.00 60.97 93 VAL A CA 1
ATOM 786 C C . VAL A 1 93 ? 4.965 -1.082 11.725 1.00 60.97 93 VAL A C 1
ATOM 788 O O . VAL A 1 93 ? 4.201 -2.016 11.982 1.00 60.97 93 VAL A O 1
ATOM 791 N N . HIS A 1 94 ? 5.993 -1.177 10.885 1.00 54.16 94 HIS A N 1
ATOM 792 C CA . HIS A 1 94 ? 6.329 -2.365 10.117 1.00 54.16 94 HIS A CA 1
ATOM 793 C C . HIS A 1 94 ? 6.468 -3.605 11.001 1.00 54.16 94 HIS A C 1
ATOM 795 O O . HIS A 1 94 ? 7.153 -3.604 12.025 1.00 54.16 94 HIS A O 1
ATOM 801 N N . ARG A 1 95 ? 5.879 -4.711 10.541 1.00 45.25 95 ARG A N 1
ATOM 802 C CA . ARG A 1 95 ? 6.248 -6.046 11.005 1.00 45.25 95 ARG A CA 1
ATOM 803 C C . ARG A 1 95 ? 7.714 -6.284 10.617 1.00 45.25 95 ARG A C 1
ATOM 805 O O . ARG A 1 95 ? 8.045 -6.281 9.437 1.00 45.25 95 ARG A O 1
ATOM 812 N N . ARG A 1 96 ? 8.584 -6.549 11.594 1.00 39.12 96 ARG A N 1
ATOM 813 C CA . ARG A 1 96 ? 9.962 -7.061 11.424 1.00 39.12 96 ARG A CA 1
ATOM 814 C C . ARG A 1 96 ? 9.984 -8.528 10.932 1.00 39.12 96 ARG A C 1
ATOM 816 O O . ARG A 1 96 ? 10.754 -9.333 11.439 1.00 39.12 96 ARG A O 1
ATOM 823 N N . ARG A 1 97 ? 9.109 -8.934 10.003 1.00 41.47 97 ARG A N 1
ATOM 824 C CA . ARG A 1 97 ? 9.127 -10.307 9.457 1.00 41.47 97 ARG A CA 1
ATOM 825 C C . ARG A 1 97 ? 9.533 -10.308 7.993 1.00 41.47 97 ARG A C 1
ATOM 827 O O . ARG A 1 97 ? 8.715 -10.077 7.113 1.00 41.47 97 ARG A O 1
ATOM 834 N N . LEU A 1 98 ? 10.835 -10.531 7.832 1.00 35.00 98 LEU A N 1
ATOM 835 C CA . LEU A 1 98 ? 11.496 -11.415 6.876 1.00 35.00 98 LEU A CA 1
ATOM 836 C C . LEU A 1 98 ? 10.553 -12.096 5.854 1.00 35.00 98 LEU A C 1
ATOM 838 O O . LEU A 1 98 ? 9.608 -12.778 6.270 1.00 35.00 98 LEU A O 1
ATOM 842 N N . PRO A 1 99 ? 10.807 -11.965 4.541 1.00 40.59 99 PRO A N 1
ATOM 843 C CA . PRO A 1 99 ? 10.041 -12.626 3.486 1.00 40.59 99 PRO A CA 1
ATOM 844 C C . PRO A 1 99 ? 10.390 -14.124 3.381 1.00 40.59 99 PRO A C 1
ATOM 846 O O . PRO A 1 99 ? 10.682 -14.621 2.305 1.00 40.59 99 PRO A O 1
ATOM 849 N N . GLU A 1 100 ? 10.363 -14.866 4.488 1.00 40.84 100 GLU A N 1
ATOM 850 C CA . GLU A 1 100 ? 10.623 -16.317 4.490 1.00 40.84 100 GLU A CA 1
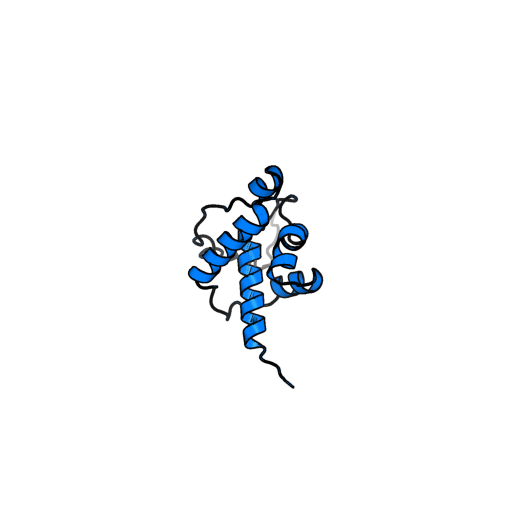ATOM 851 C C . GLU A 1 100 ? 9.345 -17.169 4.422 1.00 40.84 100 GLU A C 1
ATOM 853 O O . GLU A 1 100 ? 9.414 -18.379 4.263 1.00 40.84 100 GLU A O 1
ATOM 858 N N . ALA A 1 101 ? 8.152 -16.566 4.485 1.00 39.72 101 ALA A N 1
ATOM 859 C CA . ALA A 1 101 ? 6.889 -17.316 4.542 1.00 39.72 101 ALA A CA 1
ATOM 860 C C . ALA A 1 101 ? 6.149 -17.472 3.196 1.00 39.72 101 ALA A C 1
ATOM 862 O O . ALA A 1 101 ? 5.034 -17.990 3.183 1.00 39.72 101 ALA A O 1
ATOM 863 N N . LEU A 1 102 ? 6.723 -17.025 2.070 1.00 45.50 102 LEU A N 1
ATOM 864 C CA . LEU A 1 102 ? 6.163 -17.298 0.733 1.00 45.50 102 LEU A CA 1
ATOM 865 C C . LEU A 1 102 ? 6.773 -18.543 0.064 1.00 45.50 102 LEU A C 1
ATOM 867 O O . LEU A 1 102 ? 6.248 -19.003 -0.947 1.00 45.50 102 LEU A O 1
ATOM 871 N N . ALA A 1 103 ? 7.806 -19.144 0.661 1.00 42.59 103 ALA A N 1
ATOM 872 C CA . ALA A 1 103 ? 8.290 -20.473 0.303 1.00 42.59 103 ALA A CA 1
ATOM 873 C C . ALA A 1 103 ? 7.589 -21.518 1.188 1.00 42.59 103 ALA A C 1
ATOM 875 O O . ALA A 1 103 ? 8.103 -21.886 2.237 1.00 42.59 103 ALA A O 1
ATOM 876 N N . GLY A 1 104 ? 6.383 -21.963 0.817 1.00 41.22 104 GLY A N 1
ATOM 877 C CA . GLY A 1 104 ? 5.774 -23.104 1.521 1.00 41.22 104 GLY A CA 1
ATOM 878 C C . GLY A 1 104 ? 4.254 -23.180 1.600 1.00 41.22 104 GLY A C 1
ATOM 879 O O . GLY A 1 104 ? 3.740 -23.764 2.547 1.00 41.22 104 GLY A O 1
ATOM 880 N N . GLN A 1 105 ? 3.504 -22.637 0.640 1.00 37.00 105 GLN A N 1
ATOM 881 C CA . GLN A 1 105 ? 2.110 -23.060 0.459 1.00 37.00 105 GLN A CA 1
ATOM 882 C C . GLN A 1 105 ? 1.926 -23.724 -0.901 1.00 37.00 105 GLN A C 1
ATOM 884 O O . GLN A 1 105 ? 1.276 -23.196 -1.803 1.00 37.00 105 GLN A O 1
ATOM 889 N N . GLU A 1 106 ? 2.461 -24.942 -1.014 1.00 38.31 106 GLU A N 1
ATOM 890 C CA . GLU A 1 106 ? 1.785 -25.953 -1.816 1.00 38.31 106 GLU A CA 1
ATOM 891 C C . GLU A 1 106 ? 0.354 -26.084 -1.282 1.00 38.31 106 GLU A C 1
ATOM 893 O O . GLU A 1 106 ? 0.101 -26.469 -0.140 1.00 38.31 106 GLU A O 1
ATOM 898 N N . ARG A 1 107 ? -0.607 -25.674 -2.109 1.00 38.88 107 ARG A N 1
ATOM 899 C CA . ARG A 1 107 ? -2.025 -25.930 -1.876 1.00 38.88 107 ARG A CA 1
ATOM 900 C C . ARG A 1 107 ? -2.233 -27.448 -1.843 1.00 38.88 107 ARG A C 1
ATOM 902 O O . ARG A 1 107 ? -1.879 -28.085 -2.838 1.00 38.88 107 ARG A O 1
ATOM 909 N N . PRO A 1 108 ? -2.920 -28.040 -0.849 1.00 37.84 108 PRO A N 1
ATOM 910 C CA . PRO A 1 108 ? -3.536 -29.327 -1.093 1.00 37.84 108 PRO A CA 1
ATOM 911 C C . PRO A 1 108 ? -4.663 -29.078 -2.097 1.00 37.84 108 PRO A C 1
ATOM 913 O O . PRO A 1 108 ? -5.684 -28.442 -1.820 1.00 37.84 108 PRO A O 1
ATOM 916 N N . ARG A 1 109 ? -4.411 -29.515 -3.329 1.00 43.12 109 ARG A N 1
ATOM 917 C CA . ARG A 1 109 ? -5.383 -29.618 -4.409 1.00 43.12 109 ARG A CA 1
ATOM 918 C C . ARG A 1 109 ? -6.420 -30.642 -3.952 1.00 43.12 109 ARG A C 1
ATOM 920 O O . ARG A 1 109 ? -6.234 -31.829 -4.188 1.00 43.12 109 ARG A O 1
ATOM 927 N N . ASN A 1 110 ? -7.484 -30.190 -3.283 1.00 40.91 110 ASN A N 1
ATOM 928 C CA . ASN A 1 110 ? -8.672 -31.008 -3.044 1.00 40.91 110 ASN A CA 1
ATOM 929 C C . ASN A 1 110 ? -9.255 -31.384 -4.409 1.00 40.91 110 ASN A C 1
ATOM 931 O O . ASN A 1 110 ? -10.030 -30.643 -5.012 1.00 40.91 110 ASN A O 1
ATOM 935 N N . ARG A 1 111 ? -8.791 -32.520 -4.930 1.00 42.78 111 ARG A N 1
ATOM 936 C CA . ARG A 1 111 ? -9.431 -33.241 -6.013 1.00 42.78 111 ARG A CA 1
ATOM 937 C C . ARG A 1 111 ? -10.621 -33.954 -5.403 1.00 42.78 111 ARG A C 1
ATOM 939 O O . ARG A 1 111 ? -10.477 -34.891 -4.629 1.00 42.78 111 ARG A O 1
ATOM 946 N N . THR A 1 112 ? -11.787 -33.467 -5.780 1.00 48.88 112 THR A N 1
ATOM 947 C CA . THR A 1 112 ? -13.023 -34.225 -5.868 1.00 48.88 112 THR A CA 1
ATOM 948 C C . THR A 1 112 ? -12.742 -35.600 -6.489 1.00 48.88 112 THR A C 1
ATOM 950 O O . THR A 1 112 ? -12.340 -35.686 -7.647 1.00 48.88 112 THR A O 1
ATOM 953 N N . ALA A 1 113 ? -12.944 -36.655 -5.711 1.00 41.75 113 ALA A N 1
ATOM 954 C CA . ALA A 1 113 ? -13.209 -38.024 -6.148 1.00 41.75 113 ALA A CA 1
ATOM 955 C C . ALA A 1 113 ? -14.141 -38.581 -5.057 1.00 41.75 113 ALA A C 1
ATOM 957 O O . ALA A 1 113 ? -13.720 -38.753 -3.921 1.00 41.75 113 ALA A O 1
ATOM 958 N N . ALA A 1 114 ? -15.461 -38.455 -5.193 1.00 45.06 114 ALA A N 1
ATOM 959 C CA . ALA A 1 114 ? -16.324 -39.334 -5.977 1.00 45.06 114 ALA A CA 1
ATOM 960 C C . ALA A 1 114 ? -16.124 -40.821 -5.620 1.00 45.06 114 ALA A C 1
ATOM 962 O O . ALA A 1 114 ? -15.105 -41.396 -5.980 1.00 45.06 114 ALA A O 1
ATOM 963 N N . LEU A 1 115 ? -17.181 -41.375 -5.004 1.00 48.31 115 LEU A N 1
ATOM 964 C CA . LEU A 1 115 ? -17.599 -42.786 -4.948 1.00 48.31 115 LEU A CA 1
ATOM 965 C C . LEU A 1 115 ? -16.824 -43.723 -4.005 1.00 48.31 115 LEU A C 1
ATOM 967 O O . LEU A 1 115 ? -15.653 -44.006 -4.214 1.00 48.31 115 LEU A O 1
ATOM 971 N N . GLU A 1 116 ? -17.509 -44.224 -2.968 1.00 49.78 116 GLU A N 1
ATOM 972 C CA . GLU A 1 116 ? -17.962 -45.630 -2.883 1.00 49.78 116 GLU A CA 1
ATOM 973 C C . GLU A 1 116 ? -18.866 -45.843 -1.631 1.00 49.78 116 GLU A C 1
ATOM 975 O O . GLU A 1 116 ? -18.903 -44.982 -0.746 1.00 49.78 116 GLU A O 1
ATOM 980 N N . PRO A 1 117 ? -19.697 -46.907 -1.589 1.00 55.12 117 PRO A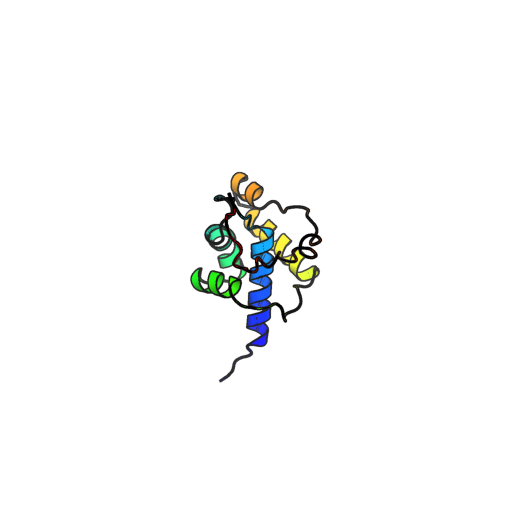 N 1
ATOM 981 C CA . PRO A 1 117 ? -21.034 -46.862 -1.008 1.00 55.12 117 PRO A CA 1
ATOM 982 C C . PRO A 1 117 ? -21.124 -47.409 0.419 1.00 55.12 117 PRO A C 1
ATOM 984 O O . PRO A 1 117 ? -20.332 -48.233 0.872 1.00 55.12 117 PRO A O 1
ATOM 987 N N . PHE A 1 118 ? -22.194 -46.994 1.098 1.00 45.91 118 PHE A N 1
ATOM 988 C CA . PHE A 1 118 ? -22.714 -47.645 2.295 1.00 45.91 118 PHE A CA 1
ATOM 989 C C . PHE A 1 118 ? -22.912 -49.150 2.049 1.00 45.91 118 PHE A C 1
ATOM 991 O O . PHE A 1 118 ? -23.767 -49.543 1.255 1.00 45.91 118 PHE A O 1
ATOM 998 N N . ARG A 1 119 ? -22.192 -49.993 2.793 1.00 47.38 119 ARG A N 1
ATOM 999 C CA . ARG A 1 119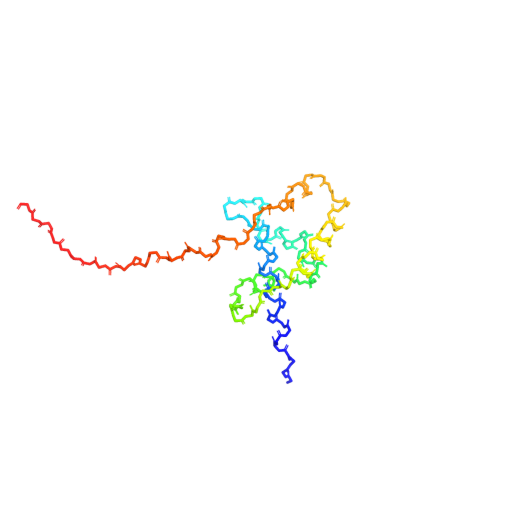 ? -22.668 -51.335 3.146 1.00 47.38 119 ARG A CA 1
ATOM 1000 C C . ARG A 1 119 ? -22.946 -51.386 4.641 1.00 47.38 119 ARG A C 1
ATOM 1002 O O . ARG A 1 119 ? -22.099 -51.013 5.449 1.00 47.38 119 ARG A O 1
ATOM 1009 N N . ARG A 1 120 ? -24.165 -51.812 4.945 1.00 54.47 120 ARG A N 1
ATOM 1010 C CA . ARG A 1 120 ? -24.660 -52.222 6.254 1.00 54.47 120 ARG A CA 1
ATOM 1011 C C . ARG A 1 120 ? -24.577 -53.739 6.334 1.00 54.47 120 ARG A C 1
ATOM 1013 O O . ARG A 1 120 ? -24.704 -54.361 5.253 1.00 54.47 120 ARG A O 1
#

Foldseek 3Di:
DDPDVPVVLLVLLVLQVQLVQQADPPDPLGDLVVCCVQQVCVVPVDDSVVSVVSNPDDSVVPDHDDVVVVVVSVVVVCVSCVPPDPVVVVSNPTDPDDPPPVPDDPDPPPDDDDDDDDDD